Protein AF-A0A8E3B2F8-F1 (afdb_monomer)

Sequence (67 aa):
MTKHDKAGHKTVADSLRELIRDADNRHHVQKHFRLSVEPELSPTLALLLFAIDQAQQGKPSVDQWDS

Mean predicted aligned error: 15.98 Å

Secondary structure (DSSP, 8-state):
-----------HHHHHHHHHHSHHHHHHHHHHH---PPPPPPHHHHHHHHHHHHHHHT---GGG---

Radius of gyration: 22.98 Å; Cα contacts (8 Å, |Δi|>4): 14; chains: 1; bounding box: 39×53×55 Å

Organism: Rhizobium loti (NCBI:txid381)

Solvent-accessible surface area (backbone atoms only — not comparable to full-atom values): 4390 Å² total; per-residue (Å²): 137,84,82,77,80,85,74,84,74,76,47,73,67,55,54,50,54,60,48,46,68,41,70,69,46,30,54,50,46,31,71,74,67,67,46,87,68,82,74,78,70,51,70,69,56,50,51,51,53,51,51,52,52,53,61,58,71,67,52,75,68,79,86,76,78,76,136

Structure (mmCIF, N/CA/C/O backbone):
data_AF-A0A8E3B2F8-F1
#
_entry.id   AF-A0A8E3B2F8-F1
#
loop_
_atom_site.group_PDB
_atom_site.id
_atom_site.type_symbol
_atom_site.label_atom_id
_atom_site.label_alt_id
_atom_site.label_comp_id
_atom_site.label_asym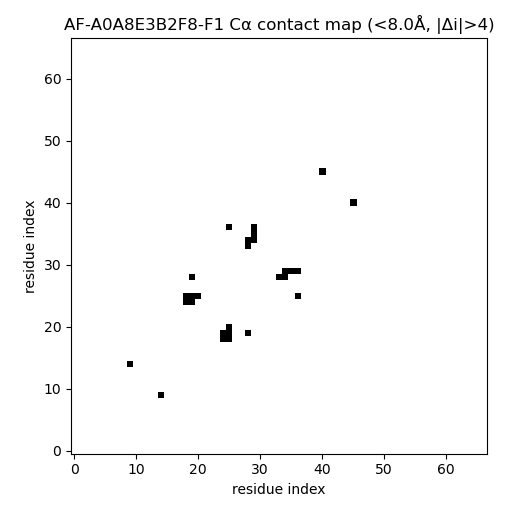_id
_atom_site.label_entity_id
_atom_site.label_seq_id
_atom_site.pdbx_PDB_ins_code
_atom_site.Cartn_x
_atom_site.Cartn_y
_atom_site.Cartn_z
_atom_site.occupancy
_atom_site.B_iso_or_equiv
_atom_site.auth_seq_id
_atom_site.auth_comp_id
_atom_site.auth_asym_id
_atom_site.auth_atom_id
_atom_site.pdbx_PDB_model_num
ATOM 1 N N . MET A 1 1 ? 12.400 4.883 -42.126 1.00 34.97 1 MET A N 1
ATOM 2 C CA . MET A 1 1 ? 11.413 5.113 -41.047 1.00 34.97 1 MET A CA 1
ATOM 3 C C . MET A 1 1 ? 10.928 3.759 -40.554 1.00 34.97 1 MET A C 1
ATOM 5 O O . MET A 1 1 ? 10.017 3.184 -41.136 1.00 34.97 1 MET A O 1
ATOM 9 N N . THR A 1 2 ? 11.596 3.198 -39.552 1.00 43.44 2 THR A N 1
ATOM 10 C CA . THR A 1 2 ? 11.212 1.930 -38.923 1.00 43.44 2 THR A CA 1
ATOM 11 C C . THR A 1 2 ? 10.051 2.199 -37.972 1.00 43.44 2 THR A C 1
ATOM 13 O O . THR A 1 2 ? 10.197 2.888 -36.964 1.00 43.44 2 THR A O 1
ATOM 16 N N . LYS A 1 3 ? 8.865 1.708 -38.337 1.00 53.88 3 LYS A N 1
ATOM 17 C CA . LYS A 1 3 ? 7.684 1.708 -37.473 1.00 53.88 3 LYS A CA 1
ATOM 18 C C . LYS A 1 3 ? 7.954 0.707 -36.347 1.00 53.88 3 LYS A C 1
ATOM 20 O O . LYS A 1 3 ? 7.882 -0.494 -36.575 1.00 53.88 3 LYS A O 1
ATOM 25 N N . HIS A 1 4 ? 8.341 1.198 -35.171 1.00 57.41 4 HIS A N 1
ATOM 26 C CA . HIS A 1 4 ? 8.441 0.360 -33.980 1.00 57.41 4 HIS A CA 1
ATOM 27 C C . HIS A 1 4 ? 7.030 0.001 -33.518 1.00 57.41 4 HIS A C 1
ATOM 29 O O . HIS A 1 4 ? 6.258 0.861 -33.092 1.00 57.41 4 HIS A O 1
ATOM 35 N N . ASP A 1 5 ? 6.722 -1.279 -33.654 1.00 49.03 5 ASP A N 1
ATOM 36 C CA . ASP A 1 5 ? 5.543 -1.949 -33.139 1.00 49.03 5 ASP A CA 1
ATOM 37 C C . ASP A 1 5 ? 5.487 -1.773 -31.610 1.00 49.03 5 ASP A C 1
ATOM 39 O O . ASP A 1 5 ? 6.283 -2.353 -30.873 1.00 49.03 5 ASP A O 1
ATOM 43 N N . LYS A 1 6 ? 4.605 -0.897 -31.110 1.00 56.47 6 LYS A N 1
ATOM 44 C CA . LYS A 1 6 ? 4.360 -0.706 -29.665 1.00 56.47 6 LYS A CA 1
ATOM 45 C C . LYS A 1 6 ? 3.318 -1.713 -29.166 1.00 56.47 6 LYS A C 1
ATOM 47 O O . LYS A 1 6 ? 2.357 -1.346 -28.492 1.00 56.47 6 LYS A O 1
ATOM 52 N N . ALA A 1 7 ? 3.482 -2.980 -29.527 1.00 58.00 7 ALA A N 1
ATOM 53 C CA . ALA A 1 7 ? 2.639 -4.053 -29.033 1.00 58.00 7 ALA A CA 1
ATOM 54 C C . ALA A 1 7 ? 3.059 -4.425 -27.598 1.00 58.00 7 ALA A C 1
ATOM 56 O O . ALA A 1 7 ? 4.118 -4.991 -27.361 1.00 58.00 7 ALA A O 1
ATOM 57 N N . GLY A 1 8 ? 2.213 -4.086 -26.623 1.00 59.81 8 GLY A N 1
ATOM 58 C CA . GLY A 1 8 ? 1.943 -4.950 -25.466 1.00 59.81 8 GLY A CA 1
ATOM 59 C C . GLY A 1 8 ? 3.010 -5.148 -24.383 1.00 59.81 8 GLY A C 1
ATOM 60 O O . GLY A 1 8 ? 2.784 -5.960 -23.488 1.00 59.81 8 GLY A O 1
ATOM 61 N N . HIS A 1 9 ? 4.142 -4.446 -24.391 1.00 68.00 9 HIS A N 1
ATOM 62 C CA . HIS A 1 9 ? 5.130 -4.618 -23.323 1.00 68.00 9 HIS A CA 1
ATOM 63 C C . HIS A 1 9 ? 4.791 -3.756 -22.101 1.00 68.00 9 HIS A C 1
ATOM 65 O O . HIS A 1 9 ? 5.061 -2.555 -22.083 1.00 68.00 9 HIS A O 1
ATOM 71 N N . LYS A 1 10 ? 4.207 -4.385 -21.067 1.00 74.44 10 LYS A N 1
ATOM 72 C CA . LYS A 1 10 ? 4.103 -3.797 -19.722 1.00 74.44 10 LYS A CA 1
ATOM 73 C C . LYS A 1 10 ? 5.489 -3.373 -19.261 1.00 74.44 10 LYS A C 1
ATOM 75 O O . LYS A 1 10 ? 6.429 -4.171 -19.276 1.00 74.44 10 LYS A O 1
ATOM 80 N N . THR A 1 11 ? 5.616 -2.115 -18.859 1.00 83.19 11 THR A N 1
ATOM 81 C CA . THR A 1 11 ? 6.874 -1.637 -18.299 1.00 83.19 11 THR A CA 1
ATOM 82 C C . THR A 1 11 ? 7.085 -2.248 -16.916 1.00 83.19 11 THR A C 1
ATOM 84 O O . THR A 1 11 ? 6.137 -2.665 -16.249 1.00 83.19 11 THR A O 1
ATOM 87 N N . VAL A 1 12 ? 8.332 -2.267 -16.443 1.00 79.38 12 VAL A N 1
ATOM 88 C CA . VAL A 1 12 ? 8.643 -2.685 -15.065 1.00 79.38 12 VAL A CA 1
ATOM 89 C C . VAL A 1 12 ? 7.840 -1.861 -14.049 1.00 79.38 12 VAL A C 1
ATOM 91 O O . VAL A 1 12 ? 7.395 -2.397 -13.037 1.00 79.38 12 VAL A O 1
ATOM 94 N N . ALA A 1 13 ? 7.592 -0.581 -14.345 1.00 77.69 13 ALA A N 1
ATOM 95 C CA . ALA A 1 13 ? 6.775 0.292 -13.510 1.00 77.69 13 ALA A CA 1
ATOM 96 C C . ALA A 1 13 ? 5.295 -0.125 -13.482 1.00 77.69 13 ALA A C 1
ATOM 98 O O . ALA A 1 13 ? 4.675 -0.081 -12.421 1.00 77.69 13 ALA A O 1
ATOM 99 N N . ASP A 1 14 ? 4.734 -0.566 -14.610 1.00 80.50 14 ASP A N 1
ATOM 100 C CA . ASP A 1 14 ? 3.347 -1.045 -14.670 1.00 80.50 14 ASP A CA 1
ATOM 101 C C . ASP A 1 14 ? 3.180 -2.358 -13.903 1.00 80.50 14 ASP A C 1
ATOM 103 O O . ASP A 1 14 ? 2.248 -2.500 -13.112 1.00 80.50 14 ASP A O 1
ATOM 107 N N . SER A 1 15 ? 4.130 -3.281 -14.057 1.00 83.12 15 SER A N 1
ATOM 108 C CA . SER A 1 15 ? 4.153 -4.536 -13.301 1.00 83.12 15 SER A CA 1
ATOM 109 C C . SER A 1 15 ? 4.317 -4.294 -11.796 1.00 83.12 15 SER A C 1
ATOM 111 O O . SER A 1 15 ? 3.654 -4.941 -10.989 1.00 83.12 15 SER A O 1
ATOM 113 N N . LEU A 1 16 ? 5.154 -3.326 -11.400 1.00 81.88 16 LEU A N 1
ATOM 114 C CA . LEU A 1 16 ? 5.315 -2.946 -9.996 1.00 81.88 16 LEU A CA 1
ATOM 115 C C . LEU A 1 16 ? 4.033 -2.324 -9.428 1.00 81.88 16 LEU A C 1
ATOM 117 O O . LEU A 1 16 ? 3.663 -2.629 -8.298 1.00 81.88 16 LEU A O 1
ATOM 121 N N . ARG A 1 17 ? 3.330 -1.493 -10.209 1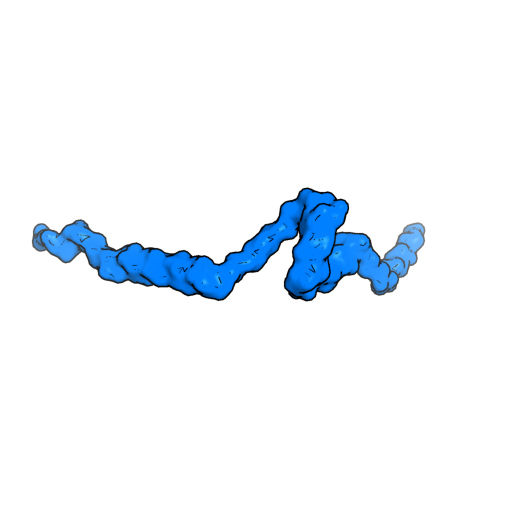.00 80.94 17 ARG A N 1
ATOM 122 C CA . ARG A 1 17 ? 2.035 -0.913 -9.818 1.00 80.94 17 ARG A CA 1
ATOM 123 C C . ARG A 1 17 ? 0.970 -1.975 -9.588 1.00 80.94 17 ARG A C 1
ATOM 125 O O . ARG A 1 17 ? 0.205 -1.857 -8.640 1.00 80.94 17 ARG A O 1
ATOM 132 N N . GLU A 1 18 ? 0.909 -2.995 -10.435 1.00 83.81 18 GLU A N 1
ATOM 133 C CA . GLU A 1 18 ? -0.013 -4.115 -10.235 1.00 83.81 18 GLU A CA 1
ATOM 134 C C . GLU A 1 18 ? 0.348 -4.936 -8.997 1.00 83.81 18 GLU A C 1
ATOM 136 O O . GLU A 1 18 ? -0.544 -5.298 -8.236 1.00 83.81 18 GLU A O 1
ATOM 141 N N . LEU A 1 19 ? 1.642 -5.156 -8.749 1.00 81.44 19 LEU A N 1
ATOM 142 C CA . LEU A 1 19 ? 2.118 -5.891 -7.580 1.00 81.44 19 LEU A CA 1
ATOM 143 C C . LEU A 1 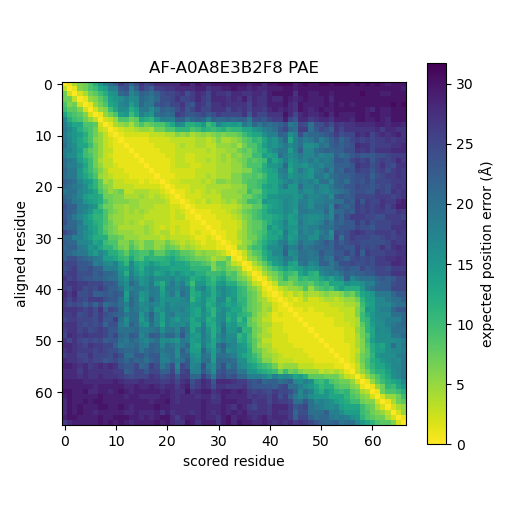19 ? 1.732 -5.200 -6.262 1.00 81.44 19 LEU A C 1
ATOM 145 O O . LEU A 1 19 ? 1.250 -5.865 -5.355 1.00 81.44 19 LEU A O 1
ATOM 149 N N . ILE A 1 20 ? 1.892 -3.876 -6.154 1.00 81.25 20 ILE A N 1
ATOM 150 C CA . ILE A 1 20 ? 1.597 -3.126 -4.914 1.00 81.25 20 ILE A CA 1
ATOM 151 C C . ILE A 1 20 ? 0.104 -2.834 -4.683 1.00 81.25 20 ILE A C 1
ATOM 153 O O . ILE A 1 20 ? -0.248 -2.307 -3.624 1.00 81.25 20 ILE A O 1
ATOM 157 N N . ARG A 1 21 ? -0.780 -3.130 -5.653 1.00 79.94 21 ARG A N 1
ATOM 158 C CA . ARG A 1 21 ? -2.241 -3.020 -5.457 1.00 79.94 21 ARG A CA 1
ATOM 159 C C . ARG A 1 21 ? -2.737 -3.993 -4.396 1.00 79.94 21 ARG A C 1
ATOM 161 O O . ARG A 1 21 ? -3.662 -3.661 -3.665 1.00 79.94 21 ARG A O 1
ATOM 168 N N . ASP A 1 22 ? -2.111 -5.157 -4.308 1.00 81.56 22 ASP A N 1
ATOM 169 C CA . ASP A 1 22 ? -2.352 -6.116 -3.240 1.00 81.56 22 ASP A CA 1
ATOM 170 C C . ASP A 1 22 ? -1.668 -5.637 -1.944 1.00 81.56 22 ASP A C 1
ATOM 172 O O . ASP A 1 22 ? -0.492 -5.256 -1.942 1.00 81.56 22 ASP A O 1
ATOM 176 N N . ALA A 1 23 ? -2.424 -5.615 -0.845 1.00 70.06 23 ALA A N 1
ATOM 177 C CA . ALA A 1 23 ? -1.972 -5.092 0.440 1.00 70.06 23 ALA A CA 1
ATOM 178 C C . ALA A 1 23 ? -0.816 -5.907 1.050 1.00 70.06 23 ALA A C 1
ATOM 180 O O . ALA A 1 23 ? 0.109 -5.316 1.618 1.00 70.06 23 ALA A O 1
ATOM 181 N N . ASP A 1 24 ? -0.812 -7.231 0.877 1.00 77.25 24 ASP A N 1
ATOM 182 C CA . ASP A 1 24 ? 0.247 -8.101 1.399 1.00 77.25 24 ASP A CA 1
ATOM 183 C C . ASP A 1 24 ? 1.543 -7.870 0.615 1.00 77.25 24 ASP A C 1
ATOM 185 O O . ASP A 1 24 ? 2.624 -7.663 1.181 1.00 77.25 24 ASP A O 1
ATOM 189 N N . ASN A 1 25 ? 1.427 -7.780 -0.711 1.00 79.81 25 ASN A N 1
ATOM 190 C CA . ASN A 1 25 ? 2.558 -7.483 -1.588 1.00 79.81 25 ASN A CA 1
ATOM 191 C C . ASN A 1 25 ? 3.118 -6.077 -1.354 1.00 79.81 25 ASN A C 1
ATOM 193 O O . ASN A 1 25 ? 4.332 -5.882 -1.434 1.00 79.81 25 ASN A O 1
ATOM 197 N N . ARG A 1 26 ? 2.274 -5.098 -1.006 1.00 79.81 26 ARG A N 1
ATOM 198 C CA . ARG A 1 26 ? 2.715 -3.745 -0.639 1.00 79.81 26 ARG A CA 1
ATOM 199 C C . ARG A 1 26 ? 3.648 -3.767 0.568 1.00 79.81 26 ARG A C 1
ATOM 201 O O . ARG A 1 26 ? 4.714 -3.152 0.518 1.00 79.81 26 ARG A O 1
ATOM 208 N N . HIS A 1 27 ? 3.287 -4.511 1.615 1.00 77.25 27 HIS A N 1
ATOM 209 C CA . HIS A 1 27 ? 4.123 -4.654 2.807 1.00 77.25 27 HIS A CA 1
ATOM 210 C C . HIS A 1 27 ? 5.458 -5.337 2.480 1.00 77.25 27 HIS A C 1
ATOM 212 O O . HIS A 1 27 ? 6.520 -4.880 2.911 1.00 77.25 27 HIS A O 1
ATOM 218 N N . HIS A 1 28 ? 5.428 -6.389 1.659 1.00 80.31 28 HIS A N 1
ATOM 219 C CA . HIS A 1 28 ? 6.641 -7.071 1.212 1.00 80.31 28 HIS A CA 1
ATOM 220 C C . HIS A 1 28 ? 7.544 -6.167 0.366 1.00 80.31 28 HIS A C 1
ATOM 222 O O . HIS A 1 28 ? 8.750 -6.110 0.611 1.00 80.31 28 HIS A O 1
ATOM 228 N N . VAL A 1 29 ? 6.985 -5.405 -0.574 1.00 78.50 29 VAL A N 1
ATOM 229 C CA . VAL A 1 29 ? 7.755 -4.474 -1.407 1.00 78.50 29 VAL A CA 1
ATOM 230 C C . VAL A 1 29 ? 8.379 -3.366 -0.557 1.00 78.50 29 VAL A C 1
ATOM 232 O O . VAL A 1 29 ? 9.570 -3.083 -0.695 1.00 78.50 29 VAL A O 1
ATOM 235 N N . GLN A 1 30 ? 7.625 -2.793 0.382 1.00 77.06 30 GLN A N 1
ATOM 236 C CA . GLN A 1 30 ? 8.131 -1.784 1.312 1.00 77.06 30 GLN A CA 1
ATOM 237 C C . GLN A 1 30 ? 9.261 -2.337 2.196 1.00 77.06 30 GLN A C 1
ATOM 239 O O . GLN A 1 30 ? 10.298 -1.693 2.355 1.00 77.06 30 GLN A O 1
ATOM 244 N N . LYS A 1 31 ? 9.102 -3.552 2.733 1.00 79.25 31 LYS A N 1
ATOM 245 C CA . LYS A 1 31 ? 10.091 -4.198 3.609 1.00 79.25 31 LYS A CA 1
ATOM 246 C C . LYS A 1 31 ? 11.376 -4.582 2.873 1.00 79.25 31 LYS A C 1
ATOM 248 O O . LYS A 1 31 ? 12.466 -4.366 3.401 1.00 79.25 31 LYS A O 1
ATOM 253 N N . HIS A 1 32 ? 11.261 -5.156 1.676 1.00 79.50 32 HIS A N 1
ATOM 254 C CA . HIS A 1 32 ? 12.403 -5.713 0.945 1.00 79.50 32 HIS A CA 1
ATOM 255 C C . HIS A 1 32 ? 13.116 -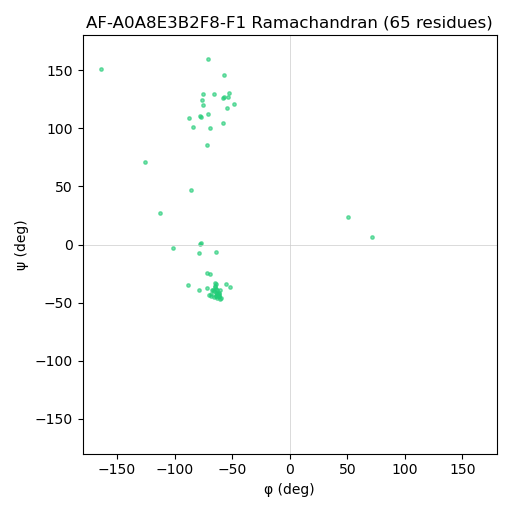4.690 0.061 1.00 79.50 32 HIS A C 1
ATOM 257 O O . HIS A 1 32 ? 14.341 -4.729 -0.031 1.00 79.50 32 HIS A O 1
ATOM 263 N N . PHE A 1 33 ? 12.386 -3.751 -0.541 1.00 76.81 33 PHE A N 1
ATOM 264 C CA . PHE A 1 33 ? 12.971 -2.744 -1.430 1.00 76.81 33 PHE A CA 1
ATO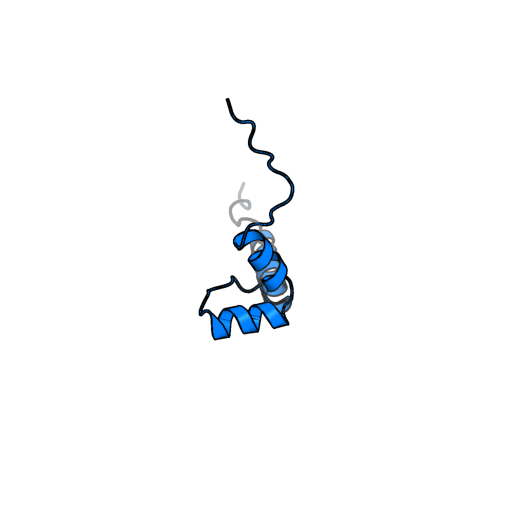M 265 C C . PHE A 1 33 ? 13.146 -1.377 -0.761 1.00 76.81 33 PHE A C 1
ATOM 267 O O . PHE A 1 33 ? 13.677 -0.466 -1.391 1.00 76.81 33 PHE A O 1
ATOM 274 N N . ARG A 1 34 ? 12.715 -1.216 0.505 1.00 73.31 34 ARG A N 1
ATOM 275 C CA . ARG A 1 34 ? 12.711 0.068 1.241 1.00 73.31 34 ARG A CA 1
ATOM 276 C C . ARG A 1 34 ? 12.051 1.205 0.457 1.00 73.31 34 ARG A C 1
ATOM 278 O O . ARG A 1 34 ? 12.338 2.378 0.683 1.00 73.31 34 ARG A O 1
ATOM 285 N N . LEU A 1 35 ? 11.179 0.854 -0.484 1.00 67.06 35 LEU A N 1
ATOM 286 C CA . LEU A 1 35 ? 10.432 1.812 -1.275 1.00 67.06 35 LEU A CA 1
ATOM 287 C C . LEU A 1 35 ? 9.320 2.358 -0.390 1.00 67.06 35 LEU A C 1
ATOM 289 O O . LEU A 1 35 ? 8.529 1.591 0.161 1.00 67.06 35 LEU A O 1
ATOM 293 N N . SER A 1 36 ? 9.267 3.680 -0.250 1.00 59.62 36 SER A N 1
ATOM 294 C CA . SER A 1 36 ? 8.144 4.349 0.398 1.00 59.62 36 SER A CA 1
ATOM 295 C C . SER A 1 36 ? 6.947 4.269 -0.542 1.00 59.62 36 SER A C 1
ATOM 297 O O . SER A 1 36 ? 6.734 5.152 -1.369 1.00 59.62 36 SER A O 1
ATOM 299 N N . VAL A 1 37 ? 6.207 3.164 -0.479 1.00 62.12 37 VAL A N 1
ATOM 300 C CA . VAL A 1 37 ? 4.880 3.104 -1.085 1.00 62.12 37 VAL A CA 1
ATOM 301 C C . VAL A 1 37 ? 3.975 3.894 -0.158 1.00 62.12 37 VAL A C 1
ATOM 303 O O . VAL A 1 37 ? 3.905 3.577 1.029 1.00 62.12 37 VAL A O 1
ATOM 306 N N . GLU A 1 38 ? 3.349 4.949 -0.674 1.00 61.47 38 GLU A N 1
ATOM 307 C CA . GLU A 1 38 ? 2.412 5.750 0.106 1.00 61.47 38 GLU A CA 1
ATOM 308 C C . GLU A 1 38 ? 1.344 4.804 0.681 1.00 61.47 38 GLU A C 1
ATOM 310 O O . GLU A 1 38 ? 0.684 4.077 -0.080 1.00 61.47 38 GLU A O 1
ATOM 315 N N . PRO A 1 39 ? 1.250 4.685 2.016 1.00 61.00 39 PRO A N 1
ATOM 316 C CA . PRO A 1 39 ? 0.250 3.827 2.613 1.00 61.00 39 PRO A CA 1
ATOM 317 C C . PRO A 1 39 ? -1.114 4.424 2.285 1.00 61.00 39 PRO A C 1
ATOM 319 O O . PRO A 1 39 ? -1.349 5.612 2.505 1.00 61.00 39 PRO A O 1
ATOM 322 N N . GLU A 1 40 ? -2.021 3.598 1.764 1.00 65.56 40 GLU A N 1
ATOM 323 C CA . GLU A 1 40 ? -3.427 3.980 1.757 1.00 65.56 40 GLU A CA 1
ATOM 324 C C . GLU A 1 40 ? -3.830 4.246 3.208 1.00 65.56 40 GLU A C 1
ATOM 326 O O . GLU A 1 40 ? -3.549 3.439 4.102 1.00 65.56 40 GLU A O 1
ATOM 331 N N . LEU A 1 41 ? -4.408 5.425 3.451 1.00 68.88 41 LEU A N 1
ATOM 332 C CA . LEU A 1 41 ? -4.867 5.810 4.778 1.00 68.88 41 LEU A CA 1
ATOM 333 C C . LEU A 1 41 ? -5.783 4.712 5.306 1.00 68.88 41 LEU A C 1
ATOM 335 O O . LEU A 1 41 ? -6.708 4.280 4.614 1.00 68.88 41 LEU A O 1
ATOM 339 N N . SER A 1 42 ? -5.530 4.261 6.535 1.00 76.25 42 SER A N 1
ATOM 340 C CA . SER A 1 42 ? -6.419 3.281 7.146 1.00 76.25 42 SER A CA 1
ATOM 341 C C . SER A 1 42 ? -7.846 3.848 7.175 1.00 76.25 42 SER A C 1
ATOM 343 O O . SER A 1 42 ? -8.014 5.059 7.365 1.00 76.25 42 SER A O 1
ATOM 345 N N . PRO A 1 43 ? -8.888 3.012 7.016 1.00 71.31 43 PRO A N 1
ATOM 346 C CA . PRO A 1 43 ? -10.272 3.485 6.993 1.00 71.31 43 PRO A CA 1
ATOM 347 C C . PRO A 1 43 ? -10.621 4.370 8.198 1.00 71.31 43 PRO A C 1
ATOM 349 O O . PRO A 1 43 ? -11.298 5.383 8.056 1.00 71.31 43 PRO A O 1
ATOM 352 N N . THR A 1 44 ? -10.080 4.049 9.375 1.00 71.88 44 THR A N 1
ATOM 353 C CA . THR A 1 44 ? -10.238 4.843 10.601 1.00 71.88 44 THR A CA 1
ATOM 354 C C . THR A 1 44 ? -9.615 6.237 10.495 1.00 71.88 44 THR A C 1
ATOM 356 O O . THR A 1 44 ? -10.219 7.208 10.942 1.00 71.88 44 THR A O 1
ATOM 359 N N . LEU A 1 45 ? -8.426 6.363 9.895 1.00 73.69 45 LEU A N 1
ATOM 360 C CA . LEU A 1 45 ? -7.772 7.660 9.690 1.00 73.69 45 LEU A CA 1
ATOM 361 C C . LEU A 1 45 ? -8.483 8.488 8.616 1.00 73.69 45 LEU A C 1
ATOM 363 O O . LEU A 1 45 ? -8.631 9.696 8.786 1.00 73.69 45 LEU A O 1
ATOM 367 N N . ALA A 1 46 ? -8.977 7.849 7.553 1.00 75.50 46 ALA A N 1
ATOM 368 C CA . ALA A 1 46 ? -9.794 8.515 6.542 1.00 75.50 46 ALA A CA 1
ATOM 369 C C . ALA A 1 46 ? -11.098 9.072 7.146 1.00 75.50 46 ALA A C 1
ATOM 371 O O . ALA A 1 46 ? -11.445 10.228 6.908 1.00 75.50 46 ALA A O 1
ATOM 372 N N . LEU A 1 47 ? -11.777 8.288 7.994 1.00 76.44 47 LEU A N 1
ATOM 373 C CA . LEU A 1 47 ? -12.974 8.726 8.722 1.00 76.44 47 LEU A CA 1
ATOM 374 C C . LEU A 1 47 ? -12.678 9.860 9.711 1.00 76.44 47 LEU A C 1
ATOM 376 O O . LEU A 1 47 ? -13.478 10.785 9.828 1.00 76.44 47 LEU A O 1
ATOM 380 N N . LEU A 1 48 ? -11.532 9.821 10.397 1.00 82.56 48 LEU A N 1
ATOM 381 C CA . LEU A 1 48 ? -11.111 10.897 11.297 1.00 82.56 48 LEU A CA 1
ATOM 382 C C . LEU A 1 48 ? -10.887 12.210 10.536 1.00 82.56 48 LEU A C 1
ATOM 384 O O . LEU A 1 48 ? -11.369 13.252 10.970 1.00 82.56 48 LEU A O 1
ATOM 388 N N . LEU A 1 49 ? -10.193 12.165 9.395 1.00 82.38 49 LEU A N 1
ATOM 389 C CA . LEU A 1 49 ? -9.9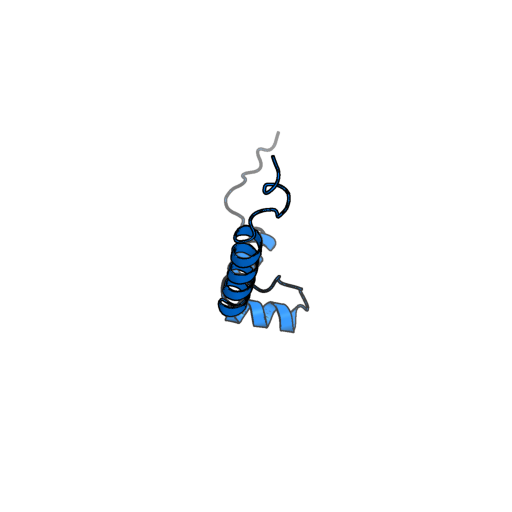68 13.346 8.557 1.00 82.38 49 LEU A CA 1
ATOM 390 C C . LEU A 1 49 ? -11.284 13.909 8.012 1.00 82.38 49 LEU A C 1
ATOM 392 O O . LEU A 1 49 ? -11.492 15.119 8.058 1.00 82.38 49 LEU A O 1
ATOM 396 N N . PHE A 1 50 ? -12.197 13.037 7.582 1.00 77.38 50 PHE A N 1
ATOM 397 C CA . PHE A 1 50 ? -13.538 13.435 7.160 1.00 77.38 50 PHE A CA 1
ATOM 398 C C . PHE A 1 50 ? -14.331 14.102 8.297 1.00 77.38 50 PHE A C 1
ATOM 400 O O . PHE A 1 50 ? -14.965 15.134 8.094 1.00 77.38 50 PHE A O 1
ATOM 407 N N . ALA A 1 51 ? -14.261 13.567 9.519 1.00 84.50 51 ALA A N 1
ATOM 408 C CA . ALA A 1 51 ? -14.918 14.165 10.681 1.00 84.50 51 ALA A CA 1
ATOM 409 C C . ALA A 1 51 ? -14.334 15.544 11.047 1.00 84.50 51 ALA A C 1
ATOM 411 O O . ALA A 1 51 ? -15.082 16.436 11.447 1.00 84.50 51 ALA A O 1
ATOM 412 N N . ILE A 1 52 ? -13.019 15.734 10.892 1.00 87.06 52 ILE A N 1
ATOM 413 C CA . ILE A 1 52 ? -12.354 17.029 11.106 1.00 87.06 52 ILE A CA 1
ATOM 414 C C . ILE A 1 52 ? -12.821 18.058 10.070 1.00 87.06 52 ILE A C 1
ATOM 416 O O . ILE A 1 52 ? -13.153 19.179 10.451 1.00 87.06 52 ILE A O 1
ATOM 420 N N . ASP A 1 53 ? -12.887 17.681 8.792 1.00 81.81 53 ASP A N 1
ATOM 421 C CA . ASP A 1 53 ? -13.361 18.550 7.706 1.00 81.81 53 ASP A CA 1
ATOM 422 C C . ASP A 1 53 ? -14.819 18.992 7.935 1.00 81.81 53 ASP A C 1
ATOM 424 O O . ASP A 1 53 ? -15.125 20.185 7.951 1.00 81.81 53 ASP A O 1
ATOM 428 N N . GLN A 1 54 ? -15.703 18.052 8.284 1.00 82.12 54 GLN A N 1
ATOM 429 C CA . GLN A 1 54 ? -17.095 18.351 8.642 1.00 82.12 54 GLN A CA 1
ATOM 430 C C . GLN A 1 54 ? -17.206 19.281 9.861 1.00 82.12 54 GLN A C 1
ATOM 432 O O . GLN A 1 54 ? -18.040 20.188 9.890 1.00 82.12 54 GLN A O 1
ATOM 437 N N . ALA A 1 55 ? -16.351 19.098 10.872 1.00 82.00 55 ALA A N 1
ATOM 438 C CA . ALA A 1 55 ? -16.325 19.958 12.055 1.00 82.00 55 ALA A CA 1
ATOM 439 C C . ALA A 1 55 ? -15.818 21.382 11.753 1.00 82.00 55 ALA A C 1
ATOM 441 O O . ALA A 1 55 ? -16.164 22.324 12.468 1.00 82.00 55 ALA A O 1
ATOM 442 N N . GLN A 1 56 ? -15.006 21.557 10.709 1.00 79.56 56 GLN A N 1
ATOM 443 C CA . GLN A 1 56 ? -14.565 22.871 10.238 1.00 79.56 56 GLN A CA 1
ATOM 444 C C . GLN A 1 56 ? -15.648 23.564 9.407 1.00 79.56 56 GLN A C 1
ATOM 446 O O . GLN A 1 56 ? -15.875 24.758 9.592 1.00 79.56 56 GLN A O 1
ATOM 451 N N . GLN A 1 57 ? -16.363 22.815 8.567 1.00 77.12 57 GLN A N 1
ATOM 452 C CA . GLN A 1 57 ? -17.471 23.327 7.753 1.00 77.12 57 GLN A CA 1
ATOM 453 C C . GLN A 1 57 ? -18.726 23.659 8.580 1.00 77.12 57 GLN A C 1
ATOM 455 O O . GLN A 1 57 ? -19.523 24.505 8.185 1.00 77.12 57 GLN A O 1
ATOM 460 N N . GLY A 1 58 ? -18.893 23.037 9.753 1.00 61.22 58 GLY A N 1
ATOM 461 C CA . GLY A 1 58 ? -19.993 23.301 10.687 1.00 61.22 58 GLY A CA 1
ATOM 462 C C . GLY A 1 58 ? -19.851 24.569 11.540 1.00 61.22 58 GLY A C 1
ATOM 463 O O . GLY A 1 58 ? -20.724 24.835 12.366 1.00 61.22 58 GLY A O 1
ATOM 464 N N . LYS A 1 59 ? -18.775 25.352 11.384 1.00 58.88 59 LYS A N 1
ATOM 465 C CA . LYS A 1 59 ? -18.658 26.667 12.026 1.00 58.88 59 LYS A CA 1
ATOM 466 C C . LYS A 1 59 ? -19.294 27.718 11.113 1.00 58.88 59 LYS A C 1
ATOM 468 O O . LYS A 1 59 ? -18.682 28.044 10.097 1.00 58.88 59 LYS A O 1
ATOM 473 N N . PRO A 1 60 ? -20.465 28.298 11.441 1.00 51.59 60 PRO A N 1
ATOM 474 C CA . PRO A 1 60 ? -20.810 29.574 10.836 1.00 51.59 60 PRO A CA 1
ATOM 475 C C . PRO A 1 60 ? -19.692 30.558 11.195 1.00 51.59 60 PRO A C 1
ATOM 477 O O . PRO A 1 60 ? -19.326 30.679 12.368 1.00 51.59 60 PRO A O 1
ATOM 480 N N . SER A 1 61 ? -19.109 31.209 10.186 1.00 51.72 61 SER A N 1
ATOM 481 C CA . SER A 1 61 ? -18.224 32.351 10.401 1.00 51.72 61 SER A CA 1
ATOM 482 C C . SER A 1 61 ? -18.918 33.310 11.365 1.00 51.72 61 SER A C 1
ATOM 484 O O . SER A 1 61 ? -20.022 33.781 11.092 1.00 51.72 61 SER A O 1
ATOM 486 N N . VAL A 1 62 ? -18.279 33.575 12.504 1.00 55.84 62 VAL A N 1
ATOM 487 C CA . VAL A 1 62 ? -18.783 34.485 13.547 1.00 55.84 62 VAL A CA 1
ATOM 488 C C . VAL A 1 62 ? -18.879 35.935 13.027 1.00 55.84 62 VAL A C 1
ATOM 490 O O . VAL A 1 62 ? -19.471 36.785 13.674 1.00 55.84 62 VAL A O 1
ATOM 493 N N . ASP A 1 63 ? -18.399 36.207 11.812 1.00 58.44 63 ASP A N 1
ATOM 494 C CA . ASP A 1 63 ? -18.487 37.501 11.130 1.00 58.44 63 ASP A CA 1
ATOM 495 C C . ASP A 1 63 ? -19.860 37.842 10.519 1.00 58.44 63 ASP A C 1
ATOM 497 O O . ASP A 1 63 ? -19.996 38.899 9.910 1.00 58.44 63 ASP A O 1
ATOM 501 N N . GLN A 1 64 ? -20.887 36.993 10.649 1.00 53.16 64 GLN A N 1
ATOM 502 C CA . GLN A 1 64 ? -22.224 37.294 10.109 1.00 53.16 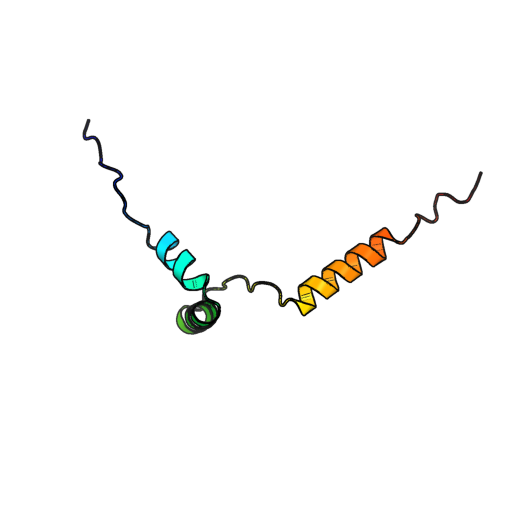64 GLN A CA 1
ATOM 503 C C . GLN A 1 64 ? -23.296 37.508 11.183 1.00 53.16 64 GLN A C 1
A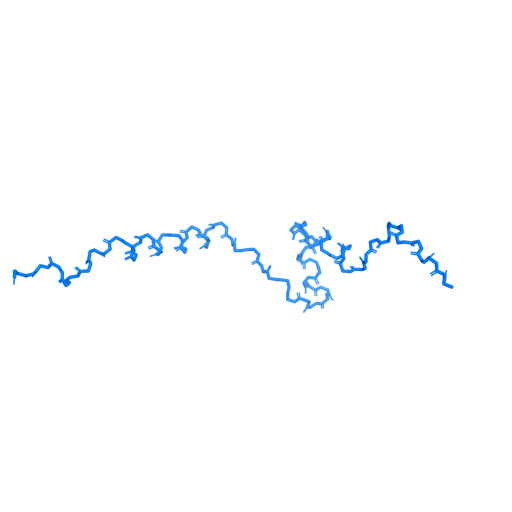TOM 505 O O . GLN A 1 64 ? -24.472 37.271 10.935 1.00 53.16 64 GLN A O 1
ATOM 510 N N . TRP A 1 65 ? -22.911 37.950 12.380 1.00 53.06 65 TRP A N 1
ATOM 511 C CA . TRP A 1 65 ? -23.836 38.489 13.381 1.00 53.06 65 TRP A CA 1
ATOM 512 C C . TRP A 1 65 ? -23.359 39.876 13.815 1.00 53.06 65 TRP A C 1
ATOM 514 O O . TRP A 1 65 ? -22.871 40.045 14.922 1.00 53.06 65 TRP A O 1
ATOM 524 N N . ASP A 1 66 ? -23.479 40.860 12.930 1.00 53.84 66 ASP A N 1
ATOM 525 C CA . ASP A 1 66 ? -23.996 42.174 13.310 1.00 53.84 66 ASP A CA 1
ATOM 526 C C . ASP A 1 66 ? -24.404 42.967 12.062 1.00 53.84 66 ASP A C 1
ATOM 528 O O . ASP A 1 66 ? -23.928 42.706 10.956 1.00 53.84 66 ASP A O 1
ATOM 532 N N . SER A 1 67 ? -25.390 43.835 12.274 1.00 50.47 67 SER A N 1
ATOM 533 C CA . SER A 1 67 ? -26.189 44.558 11.270 1.00 50.47 67 SER A CA 1
ATOM 534 C C . SER A 1 67 ? -25.444 45.656 10.515 1.00 50.47 67 SER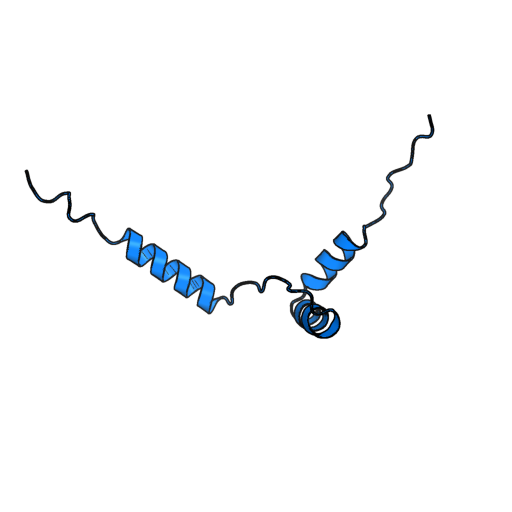 A C 1
ATOM 536 O O . SER A 1 67 ? -24.477 46.220 11.069 1.00 50.47 67 SER A O 1
#

pLDDT: mean 70.37, std 12.15, range [34.97, 87.06]

Foldseek 3Di:
DDDPDPPDDDDPVNVVVVQCVDPVSVVVCCVPVVDPDPDDPDPVRVVVVVVVVVVVVPDDDPVPPDD